Protein AF-A0A4Q2YK86-F1 (afdb_monomer)

Mean predicted aligned error: 6.54 Å

Secondary structure (DSSP, 8-state):
-HHHHHHHHTT----------TTSTTSHHHHHHHHHHHHTPPP--TTT-HHHHHHHHHTHHHHHHHHHGGGEEEE---SSSHHHHHHHHHHHHH-TT----SSSTT--TT-EEEE---S-SGGGTTTTT-HHHHHHTT--TT--THHHH-

Nearest PDB structures (foldseek):
  5i7a-assembly1_B  TM=8.086E-01  e=1.042E-03  Mycobacterium tuberculosis
  5i6d-assembly1_B  TM=7.356E-01  e=1.174E-03  Mycobacterium tuberculosis
  5iwc-assembly1_A  TM=8.648E-01  e=4.104E-03  Mycobacterium tuberculosis H37Rv
  5i7o-assembly2_C  TM=7.310E-01  e=1.174E-03  Mycobacterium tuberculosis
  5i7h-assembly1_B  TM=7.298E-01  e=2.007E-03  Mycobacterium tuberculosis H37Rv

Foldseek 3Di:
DVVQVVCVVVVDDDDDFDDDPPPDCSHPVNVLVVVCVVVVHDDPSLLPPCVLLQVLLVPVQVVVCVPPNLQADEDEDDDSCSNVNNNVVNNCVRPVVDDDDPPCPPDDPRGHYDYDPPDDCPVQCVAPVDCVNCVVVVHDPPDDPVVVPD

Radius of gyration: 19.89 Å; Cα contacts (8 Å, |Δi|>4): 120; chains: 1; bounding box: 45×40×44 Å

Structure (mmCIF, N/CA/C/O backbone):
data_AF-A0A4Q2YK86-F1
#
_entry.id   AF-A0A4Q2YK86-F1
#
loop_
_atom_site.group_PDB
_atom_site.id
_atom_site.type_symbol
_atom_site.label_atom_id
_atom_site.label_alt_id
_atom_site.label_comp_id
_atom_site.label_asym_id
_atom_site.label_entity_id
_atom_site.label_seq_id
_atom_site.pdbx_PDB_ins_code
_atom_site.Cartn_x
_atom_site.Cartn_y
_atom_site.Cartn_z
_atom_site.occupancy
_atom_site.B_iso_or_equiv
_atom_site.auth_seq_id
_atom_site.auth_comp_id
_atom_site.auth_asym_id
_atom_site.auth_atom_id
_atom_site.pdbx_PDB_model_num
ATOM 1 N N . MET A 1 1 ? -11.547 14.975 11.088 1.00 60.16 1 MET A N 1
ATOM 2 C CA . MET A 1 1 ? -10.611 14.250 10.202 1.00 60.16 1 MET A CA 1
ATOM 3 C C . MET A 1 1 ? -11.232 14.186 8.812 1.00 60.16 1 MET A C 1
ATOM 5 O O . MET A 1 1 ? -12.258 13.519 8.678 1.00 60.16 1 MET A O 1
ATOM 9 N N . PRO A 1 2 ? -10.706 14.931 7.824 1.00 72.25 2 PRO A N 1
ATOM 10 C CA . PRO A 1 2 ? -11.232 14.965 6.451 1.00 72.25 2 PRO A CA 1
ATOM 11 C C . PRO A 1 2 ? -11.421 13.572 5.824 1.00 72.25 2 PRO A C 1
ATOM 13 O O . PRO A 1 2 ? -12.343 13.342 5.041 1.00 72.25 2 PRO A O 1
ATOM 16 N N . GLU A 1 3 ? -10.587 12.616 6.225 1.00 83.00 3 GLU A N 1
ATOM 17 C CA . GLU A 1 3 ? -10.582 11.233 5.756 1.00 83.00 3 GLU A CA 1
ATOM 18 C C . GLU A 1 3 ? -11.821 10.467 6.234 1.00 83.00 3 GLU A C 1
ATOM 20 O O . GLU A 1 3 ? -12.494 9.820 5.436 1.00 83.00 3 GLU A O 1
ATOM 25 N N . VAL A 1 4 ? -12.180 10.604 7.516 1.00 87.12 4 VAL A N 1
ATOM 26 C CA . VAL A 1 4 ? -13.391 9.991 8.092 1.00 87.12 4 VAL A CA 1
ATOM 27 C C . VAL A 1 4 ? -14.646 10.542 7.418 1.00 87.12 4 VAL A C 1
ATOM 29 O O . VAL A 1 4 ? -15.556 9.782 7.099 1.00 87.12 4 VAL A O 1
ATOM 32 N N . GLY A 1 5 ? -14.684 11.855 7.165 1.00 89.00 5 GLY A N 1
ATOM 33 C CA . GLY A 1 5 ? -15.794 12.489 6.451 1.00 89.00 5 GLY A CA 1
ATOM 34 C C . GLY A 1 5 ? -15.943 11.957 5.025 1.00 89.00 5 GLY A C 1
ATOM 35 O O . GLY A 1 5 ? -17.048 11.619 4.616 1.00 89.00 5 GLY A O 1
ATOM 36 N N . SER A 1 6 ? -14.828 11.801 4.305 1.00 89.69 6 SER A N 1
ATOM 37 C CA . SER A 1 6 ? -14.825 11.274 2.933 1.00 89.69 6 SER A CA 1
ATOM 38 C C . SER A 1 6 ? -15.347 9.837 2.863 1.00 89.69 6 SER A C 1
ATOM 40 O O . SER A 1 6 ? -16.135 9.509 1.986 1.00 89.69 6 SER A O 1
ATOM 42 N N . VAL A 1 7 ? -14.933 8.979 3.801 1.00 92.62 7 VAL A N 1
ATOM 43 C CA . VAL A 1 7 ? -15.368 7.573 3.843 1.00 92.62 7 VAL A CA 1
ATOM 44 C C . VAL A 1 7 ? -16.853 7.467 4.211 1.00 92.62 7 VAL A C 1
ATOM 46 O O . VAL A 1 7 ? -17.588 6.726 3.564 1.00 92.62 7 VAL A O 1
ATOM 49 N N . ARG A 1 8 ? -17.330 8.276 5.167 1.00 95.25 8 ARG A N 1
ATOM 50 C CA . ARG A 1 8 ? -18.760 8.351 5.517 1.00 95.25 8 ARG A CA 1
ATOM 51 C C . ARG A 1 8 ? -19.629 8.873 4.375 1.00 95.25 8 ARG A C 1
ATOM 53 O O . ARG A 1 8 ? -20.722 8.363 4.170 1.00 95.25 8 ARG A O 1
ATOM 60 N N . ALA A 1 9 ? -19.145 9.853 3.610 1.00 95.44 9 ALA A N 1
ATOM 61 C CA . ALA A 1 9 ? -19.865 10.387 2.451 1.00 95.44 9 ALA A CA 1
ATOM 62 C C . ALA A 1 9 ? -20.089 9.334 1.349 1.00 95.44 9 ALA A C 1
ATOM 64 O O . ALA A 1 9 ? -21.055 9.430 0.601 1.00 95.44 9 ALA A O 1
ATOM 65 N N . LEU A 1 10 ? -19.229 8.312 1.279 1.00 96.31 10 LEU A N 1
ATOM 66 C CA . LEU A 1 10 ? -19.387 7.158 0.389 1.00 96.31 10 LEU A CA 1
ATOM 67 C C . LEU A 1 10 ? -20.320 6.071 0.964 1.00 96.31 10 LEU A C 1
ATOM 69 O O . LEU A 1 10 ? -20.448 5.007 0.366 1.00 96.31 10 LEU A O 1
ATOM 73 N N . GLY A 1 11 ? -20.964 6.320 2.110 1.00 97.19 11 GLY A N 1
ATOM 74 C CA . GLY A 1 11 ? -21.942 5.422 2.730 1.00 97.19 11 GLY A CA 1
ATOM 75 C C . GLY A 1 11 ? -21.361 4.418 3.726 1.00 97.19 11 GLY A C 1
ATOM 76 O O . GLY A 1 11 ? -22.096 3.573 4.228 1.00 97.19 11 GLY A O 1
ATOM 77 N N . ALA A 1 12 ? -20.065 4.491 4.035 1.00 96.38 12 ALA A N 1
ATOM 78 C CA . ALA A 1 12 ? -19.465 3.587 5.007 1.00 96.38 12 ALA A CA 1
ATOM 79 C C . ALA A 1 12 ? -19.773 4.015 6.448 1.00 96.38 12 ALA A C 1
ATOM 81 O O . ALA A 1 12 ? -19.610 5.178 6.834 1.00 96.38 12 ALA A O 1
ATOM 82 N N . GLU A 1 13 ? -20.134 3.038 7.273 1.00 95.00 13 GLU A N 1
ATOM 83 C CA . GLU A 1 13 ? -20.132 3.196 8.719 1.00 95.00 13 GLU A CA 1
ATOM 84 C C . GLU A 1 13 ? -18.681 3.206 9.224 1.00 95.00 13 GLU A C 1
ATOM 86 O O . GLU A 1 13 ? -17.890 2.319 8.907 1.00 95.00 13 GLU A O 1
ATOM 91 N N . VAL A 1 14 ? -18.299 4.245 9.976 1.00 94.69 14 VAL A N 1
ATOM 92 C CA . VAL A 1 14 ? -16.913 4.423 10.440 1.00 94.69 14 VAL A CA 1
ATOM 93 C C . VAL A 1 14 ? -16.865 4.498 11.952 1.00 94.69 14 VAL A C 1
ATOM 95 O O . VAL A 1 14 ? -17.277 5.507 12.541 1.00 94.69 14 VAL A O 1
ATOM 98 N N . TRP A 1 15 ? -16.285 3.461 12.549 1.00 93.19 15 TRP A N 1
ATOM 99 C CA . TRP A 1 15 ? -15.982 3.381 13.972 1.00 93.19 15 TRP A CA 1
ATOM 100 C C . TRP A 1 15 ? -14.553 3.854 14.220 1.00 93.19 15 TRP A C 1
ATOM 102 O O . TRP A 1 15 ? -13.594 3.339 13.647 1.00 93.19 15 TRP A O 1
ATOM 112 N N . THR A 1 16 ? -14.402 4.873 15.059 1.00 93.06 16 THR A N 1
ATOM 113 C CA . THR A 1 16 ? -13.091 5.427 15.405 1.00 93.06 16 THR A CA 1
ATOM 114 C C . THR A 1 16 ? -12.594 4.822 16.705 1.00 93.06 16 THR A C 1
ATOM 116 O O . THR A 1 16 ? -13.321 4.815 17.694 1.00 93.06 16 THR A O 1
ATOM 119 N N . VAL A 1 17 ? -11.334 4.395 16.722 1.00 93.69 17 VAL A N 1
ATOM 120 C CA . VAL A 1 17 ? -10.649 3.890 17.917 1.00 93.69 17 VAL A CA 1
ATOM 121 C C . VAL A 1 17 ? -9.387 4.716 18.183 1.00 93.69 17 VAL A C 1
ATOM 123 O O . VAL A 1 17 ? -8.825 5.282 17.239 1.00 93.69 17 VAL A O 1
ATOM 126 N N . PRO A 1 18 ? -8.916 4.818 19.438 1.00 94.50 18 PRO A N 1
ATOM 127 C CA . PRO A 1 18 ? -7.641 5.460 19.736 1.00 94.50 18 PRO A CA 1
ATOM 128 C C . PRO A 1 18 ? -6.482 4.811 18.968 1.00 94.50 18 PRO A C 1
ATOM 130 O O . PRO A 1 18 ? -6.426 3.592 18.815 1.00 94.50 18 PRO A O 1
ATOM 133 N N . ALA A 1 19 ? -5.521 5.617 18.515 1.00 94.31 19 ALA A N 1
ATOM 134 C CA . ALA A 1 19 ? -4.325 5.092 17.866 1.00 94.31 19 ALA A CA 1
ATOM 135 C C . ALA A 1 19 ? -3.468 4.309 18.877 1.00 94.31 19 ALA A C 1
ATOM 137 O O . ALA A 1 19 ? -3.116 4.817 19.944 1.00 94.31 19 ALA A O 1
ATOM 138 N N . LYS A 1 20 ? -3.122 3.068 18.529 1.00 96.88 20 LYS A N 1
ATOM 139 C CA . LYS A 1 20 ? -2.286 2.166 19.331 1.00 96.88 20 LYS A CA 1
ATOM 140 C C . LYS A 1 20 ? -1.282 1.447 18.422 1.00 96.88 20 LYS A C 1
ATOM 142 O O . LYS A 1 20 ? -1.617 1.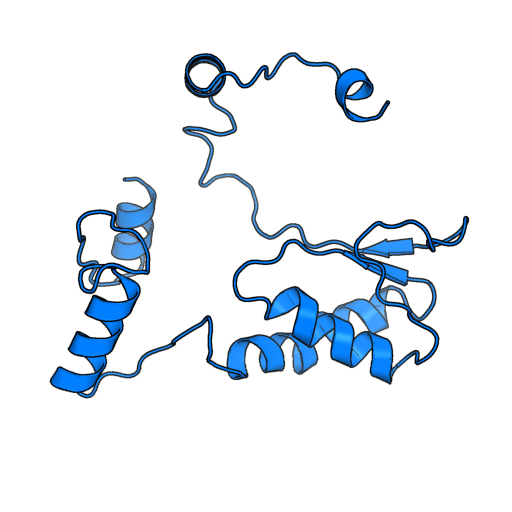197 17.261 1.00 96.88 20 LYS A O 1
ATOM 147 N N . PRO A 1 21 ? -0.074 1.102 18.903 1.00 96.31 21 PRO A N 1
ATOM 148 C CA . PRO A 1 21 ? 0.872 0.295 18.130 1.00 96.31 21 PRO A CA 1
ATOM 149 C C . PRO A 1 21 ? 0.289 -1.091 17.831 1.00 96.31 21 PRO A C 1
ATOM 151 O O . PRO A 1 21 ? -0.558 -1.571 18.578 1.00 96.31 21 PRO A O 1
ATOM 154 N N . TYR A 1 22 ? 0.758 -1.752 16.769 1.00 93.81 22 TYR A N 1
ATOM 155 C CA . TYR A 1 22 ? 0.237 -3.065 16.356 1.00 93.81 22 TYR A CA 1
ATOM 156 C C . TYR A 1 22 ? 0.370 -4.151 17.435 1.00 93.81 22 TYR A C 1
ATOM 158 O O . TYR A 1 22 ? -0.460 -5.046 17.508 1.00 93.81 22 TYR A O 1
ATOM 166 N N . SER A 1 23 ? 1.378 -4.068 18.305 1.00 96.19 23 SER A N 1
ATOM 167 C CA . SER A 1 23 ? 1.556 -4.999 19.428 1.00 96.19 23 SER A CA 1
ATOM 168 C C . SER A 1 23 ? 0.456 -4.913 20.490 1.00 96.19 23 SER A C 1
ATOM 170 O O . SER A 1 23 ? 0.319 -5.822 21.302 1.00 96.19 23 SER A O 1
ATOM 172 N N . ASN A 1 24 ? -0.315 -3.825 20.516 1.00 97.50 24 ASN A N 1
ATOM 173 C CA . ASN A 1 24 ? -1.398 -3.640 21.466 1.00 97.50 24 ASN A CA 1
ATOM 174 C C . ASN A 1 24 ? -2.695 -4.261 20.908 1.00 97.50 24 ASN A C 1
ATOM 176 O O . ASN A 1 24 ? -3.055 -3.931 19.779 1.00 97.50 24 ASN A O 1
ATOM 180 N N . PRO A 1 25 ? -3.429 -5.089 21.676 1.00 96.31 25 PRO A N 1
ATOM 181 C CA . PRO A 1 25 ? -4.656 -5.753 21.218 1.00 96.31 25 PRO A CA 1
ATOM 182 C C . PRO A 1 25 ? -5.801 -4.789 20.861 1.00 96.31 25 PRO A C 1
ATOM 184 O O . PRO A 1 25 ? -6.697 -5.161 20.108 1.00 96.31 25 PRO A O 1
ATOM 187 N N . ASP A 1 26 ? -5.752 -3.543 21.335 1.00 96.75 26 ASP A N 1
ATOM 188 C CA . ASP A 1 26 ? -6.696 -2.480 20.981 1.00 96.75 26 ASP A CA 1
ATOM 189 C C . ASP A 1 26 ? -6.260 -1.693 19.730 1.00 96.75 26 ASP A C 1
ATOM 191 O O . ASP A 1 26 ? -6.820 -0.644 19.407 1.00 96.75 26 ASP A O 1
ATOM 195 N N . ASN A 1 27 ? -5.247 -2.167 18.997 1.00 97.19 27 ASN A N 1
ATOM 196 C CA . ASN A 1 27 ? -4.973 -1.667 17.655 1.00 97.19 27 ASN A CA 1
ATOM 197 C C . ASN A 1 27 ? -6.174 -1.932 16.735 1.00 97.19 27 ASN A C 1
ATOM 199 O O . ASN A 1 27 ? -6.797 -2.993 16.774 1.00 97.19 27 ASN A O 1
ATOM 203 N N . TYR A 1 28 ? -6.454 -0.978 15.847 1.00 95.19 28 TYR A N 1
ATOM 204 C CA . TYR A 1 28 ? -7.600 -1.031 14.941 1.00 95.19 28 TYR A CA 1
ATOM 205 C C . TYR A 1 28 ? -7.658 -2.303 14.075 1.00 95.19 28 TYR A C 1
ATOM 207 O O . TYR A 1 28 ? -8.757 -2.757 13.775 1.00 95.19 28 TYR A O 1
ATOM 215 N N . ASN A 1 29 ? -6.520 -2.915 13.710 1.00 94.75 29 ASN A N 1
ATOM 216 C CA . ASN A 1 29 ? -6.513 -4.168 12.944 1.00 94.75 29 ASN A CA 1
ATOM 217 C C . ASN A 1 29 ? -7.068 -5.343 13.766 1.00 94.75 29 ASN A C 1
ATOM 219 O O . ASN A 1 29 ? -7.865 -6.128 13.256 1.00 94.75 29 ASN A O 1
ATOM 223 N N . HIS A 1 30 ? -6.692 -5.444 15.044 1.00 95.69 30 HIS A N 1
ATOM 224 C CA . HIS A 1 30 ? -7.158 -6.512 15.938 1.00 95.69 30 HIS A CA 1
ATOM 225 C C . HIS A 1 30 ? -8.621 -6.333 16.318 1.00 95.69 30 HIS A C 1
ATOM 227 O O . HIS A 1 30 ? -9.376 -7.301 16.343 1.00 95.69 30 HIS A O 1
ATOM 233 N N . ILE A 1 31 ? -9.043 -5.087 16.557 1.00 96.62 31 ILE A N 1
ATOM 234 C CA . ILE A 1 31 ? -10.452 -4.762 16.796 1.00 96.62 31 ILE A CA 1
ATOM 235 C C . ILE A 1 31 ? -11.291 -5.137 15.569 1.00 96.62 31 ILE A C 1
ATOM 237 O O . ILE A 1 31 ? -12.282 -5.847 15.716 1.00 96.62 31 ILE A O 1
ATOM 241 N N . ALA A 1 32 ? -10.874 -4.731 14.364 1.00 95.88 32 ALA A N 1
ATOM 242 C CA . ALA A 1 32 ? -11.580 -5.073 13.130 1.00 95.88 32 ALA A CA 1
ATOM 243 C C . ALA A 1 32 ? -11.669 -6.592 12.914 1.00 95.88 32 ALA A C 1
ATOM 245 O O . ALA A 1 32 ? -12.725 -7.097 12.539 1.00 95.88 32 ALA A O 1
ATOM 246 N N . ARG A 1 33 ? -10.587 -7.330 13.200 1.00 95.69 33 ARG A N 1
ATOM 247 C CA . ARG A 1 33 ? -10.572 -8.795 13.131 1.00 95.69 33 ARG A CA 1
ATOM 248 C C . ARG A 1 33 ? -11.574 -9.426 14.098 1.00 95.69 33 ARG A C 1
ATOM 250 O O . ARG A 1 33 ? -12.379 -10.243 13.671 1.00 95.69 33 ARG A O 1
ATOM 257 N N . ARG A 1 34 ? -11.550 -9.022 15.370 1.00 96.31 34 ARG A N 1
ATOM 258 C CA . ARG A 1 34 ? -12.455 -9.548 16.401 1.00 96.31 34 ARG A CA 1
ATOM 259 C C . ARG A 1 34 ? -13.922 -9.291 16.061 1.00 96.31 34 ARG A C 1
ATOM 261 O O . ARG A 1 34 ? -14.729 -10.200 16.182 1.00 96.31 34 ARG A O 1
ATOM 268 N N . LEU A 1 35 ? -14.254 -8.089 15.591 1.00 96.31 35 LEU A N 1
ATOM 269 C CA . LEU A 1 35 ? -15.619 -7.755 15.174 1.00 96.31 35 LEU A CA 1
ATOM 270 C C . LEU A 1 35 ? -16.073 -8.588 13.974 1.00 96.31 35 LEU A C 1
ATOM 272 O O . LEU A 1 35 ? -17.208 -9.052 13.937 1.00 96.31 35 LEU A O 1
ATOM 276 N N . ALA A 1 36 ? -15.185 -8.805 13.000 1.00 97.00 36 ALA A N 1
ATOM 277 C CA . ALA A 1 36 ? -15.498 -9.660 11.865 1.00 97.00 36 ALA A CA 1
ATOM 278 C C . ALA A 1 36 ? -15.782 -11.107 12.300 1.00 97.00 36 ALA A C 1
ATOM 280 O O . ALA A 1 36 ? -16.738 -11.706 11.817 1.00 97.00 36 ALA A O 1
ATOM 281 N N . GLU A 1 37 ? -14.999 -11.642 13.241 1.00 96.81 37 GLU A N 1
ATOM 282 C CA . GLU A 1 37 ? -15.206 -12.977 13.816 1.00 96.81 37 GLU A CA 1
ATOM 283 C C . GLU A 1 37 ? -16.513 -13.057 14.634 1.00 96.81 37 GLU A C 1
ATOM 285 O O . GLU A 1 37 ? -17.284 -13.995 14.452 1.00 96.81 37 GLU A O 1
ATOM 290 N N . GLU A 1 38 ? -16.800 -12.061 15.478 1.00 97.69 38 GLU A N 1
ATOM 291 C CA . GLU A 1 38 ? -17.998 -12.003 16.333 1.00 97.69 38 GLU A CA 1
ATOM 292 C C . GLU A 1 38 ? -19.300 -11.905 15.528 1.00 97.69 38 GLU A C 1
ATOM 294 O O . GLU A 1 38 ? -20.289 -12.567 15.845 1.00 97.69 38 GLU A O 1
ATOM 299 N N . HIS A 1 39 ? -19.304 -11.095 14.469 1.00 97.06 39 HIS A N 1
ATOM 300 C CA . HIS A 1 39 ? -20.498 -10.841 13.666 1.00 97.06 39 HIS A CA 1
ATOM 301 C C . HIS A 1 39 ? -20.591 -11.700 12.397 1.00 97.06 39 HIS A C 1
ATOM 303 O O . HIS A 1 39 ? -21.572 -11.597 11.659 1.00 97.06 39 HIS A O 1
ATOM 309 N N . GLY A 1 40 ? -19.578 -12.522 12.107 1.00 97.06 40 GLY A N 1
ATOM 310 C CA . GLY A 1 40 ? -19.494 -13.288 10.861 1.00 97.06 40 GLY A CA 1
ATOM 311 C C . GLY A 1 40 ? -19.339 -12.408 9.613 1.00 97.06 40 GLY A C 1
ATOM 312 O O . GLY A 1 40 ? -19.784 -12.786 8.529 1.00 97.06 40 GLY A O 1
ATOM 313 N N . TRP A 1 41 ? -18.747 -11.219 9.747 1.00 97.38 41 TRP A N 1
ATOM 314 C CA . TRP A 1 41 ? -18.509 -10.318 8.618 1.00 97.38 41 TRP A CA 1
ATOM 315 C C . TRP A 1 41 ? -17.287 -10.736 7.803 1.00 97.38 41 TRP A C 1
ATOM 317 O O . TRP A 1 41 ? -16.326 -11.318 8.306 1.00 97.38 41 TRP A O 1
ATOM 327 N N . PHE A 1 42 ? -17.282 -10.367 6.524 1.00 95.69 42 PHE A N 1
ATOM 328 C CA . PHE A 1 42 ? -16.107 -10.544 5.682 1.00 95.69 42 PHE A CA 1
ATOM 329 C C . PHE A 1 42 ? -15.006 -9.541 6.060 1.00 95.69 42 PHE A C 1
ATOM 331 O O . PHE A 1 42 ? -15.192 -8.328 5.955 1.00 95.69 42 PHE A O 1
ATOM 338 N N . SER A 1 43 ? -13.834 -10.050 6.447 1.00 95.19 43 SER A N 1
ATOM 339 C CA . SER A 1 43 ? -12.639 -9.236 6.676 1.00 95.19 43 SER A CA 1
ATOM 340 C C . SER A 1 43 ? -11.780 -9.168 5.417 1.00 95.19 43 SER A C 1
ATOM 342 O O . SER A 1 43 ? -11.365 -10.190 4.872 1.00 95.19 43 SER A O 1
ATOM 344 N N . THR A 1 44 ? -11.459 -7.954 4.967 1.00 94.38 44 THR A N 1
ATOM 345 C CA . THR A 1 44 ? -10.608 -7.751 3.784 1.00 94.38 44 THR A CA 1
ATOM 346 C C . THR A 1 44 ? -9.147 -8.128 4.032 1.00 94.38 44 THR A C 1
ATOM 348 O O . THR A 1 44 ? -8.463 -8.519 3.085 1.00 94.38 44 THR A O 1
ATOM 351 N N . ASN A 1 45 ? -8.681 -8.004 5.282 1.00 93.50 45 ASN A N 1
ATOM 352 C CA . ASN A 1 45 ? -7.330 -8.302 5.770 1.00 93.50 45 ASN A CA 1
ATOM 353 C C . ASN A 1 45 ? -6.201 -8.008 4.757 1.00 93.50 45 ASN A C 1
ATOM 355 O O . ASN A 1 45 ? -5.453 -8.897 4.358 1.00 93.50 45 ASN A O 1
ATOM 359 N N . GLN A 1 46 ? -6.084 -6.755 4.309 1.00 92.31 46 GLN A N 1
ATOM 360 C CA . GLN A 1 46 ? -5.230 -6.375 3.170 1.00 92.31 46 GLN A CA 1
ATOM 361 C C . GLN A 1 46 ? -3.733 -6.726 3.292 1.00 92.31 46 GLN A C 1
ATOM 363 O O . GLN A 1 46 ? -3.034 -6.712 2.276 1.00 92.31 46 GLN A O 1
ATOM 368 N N . PHE A 1 47 ? -3.240 -6.978 4.508 1.00 91.88 47 PHE A N 1
ATOM 369 C CA . PHE A 1 47 ? -1.843 -7.330 4.760 1.00 91.88 47 PHE A CA 1
ATOM 370 C C . PHE A 1 47 ? -1.567 -8.801 4.438 1.00 91.88 47 PHE A C 1
ATOM 372 O O . PHE A 1 47 ? -0.609 -9.081 3.723 1.00 91.88 47 PHE A O 1
ATOM 379 N N . ASP A 1 48 ? -2.433 -9.719 4.877 1.00 92.38 48 ASP A N 1
ATOM 380 C CA . ASP A 1 48 ? -2.217 -11.160 4.670 1.00 92.38 48 ASP A CA 1
ATOM 381 C C . ASP A 1 48 ? -3.042 -11.734 3.509 1.00 92.38 48 ASP A C 1
ATOM 383 O O . ASP A 1 48 ? -2.782 -12.840 3.031 1.00 92.38 48 ASP A O 1
ATOM 387 N N . ASN A 1 49 ? -4.056 -11.005 3.034 1.00 94.62 49 ASN A N 1
ATOM 388 C CA . ASN A 1 49 ? -4.918 -11.475 1.961 1.00 94.62 49 ASN A CA 1
ATOM 389 C C . ASN A 1 49 ? -4.175 -11.467 0.618 1.00 94.62 49 ASN A C 1
ATOM 391 O O . ASN A 1 49 ? -3.957 -10.425 -0.008 1.00 94.62 49 ASN A O 1
ATOM 395 N N . THR A 1 50 ? -3.841 -12.664 0.135 1.00 94.88 50 THR A N 1
ATOM 396 C CA . THR A 1 50 ? -3.113 -12.865 -1.125 1.00 94.88 50 THR A CA 1
ATOM 397 C C . THR A 1 50 ? -3.855 -12.338 -2.353 1.00 94.88 50 THR A C 1
ATOM 399 O O . THR A 1 50 ? -3.197 -12.052 -3.355 1.00 94.88 50 THR A O 1
ATOM 402 N N . ALA A 1 51 ? -5.172 -12.104 -2.275 1.00 95.88 51 ALA A N 1
ATOM 403 C CA . ALA A 1 51 ? -5.936 -11.444 -3.333 1.00 95.88 51 ALA A CA 1
ATOM 404 C C . ALA A 1 51 ? -5.377 -10.051 -3.677 1.00 95.88 51 ALA A C 1
ATOM 406 O O . ALA A 1 51 ? -5.388 -9.660 -4.841 1.00 95.88 51 ALA A O 1
ATOM 407 N N . ASN A 1 52 ? -4.811 -9.331 -2.699 1.00 95.38 52 ASN A N 1
ATOM 408 C CA . ASN A 1 52 ? -4.151 -8.042 -2.925 1.00 95.38 52 ASN A CA 1
ATOM 409 C C . ASN A 1 52 ? -2.952 -8.185 -3.882 1.00 95.38 52 ASN A C 1
ATOM 411 O O . ASN A 1 52 ? -2.872 -7.502 -4.901 1.00 95.38 52 ASN A O 1
ATOM 415 N N . ARG A 1 53 ? -2.045 -9.131 -3.601 1.00 96.31 53 ARG A N 1
ATOM 416 C CA . ARG A 1 53 ? -0.914 -9.449 -4.489 1.00 96.31 53 ARG A CA 1
ATOM 417 C C . ARG A 1 53 ? -1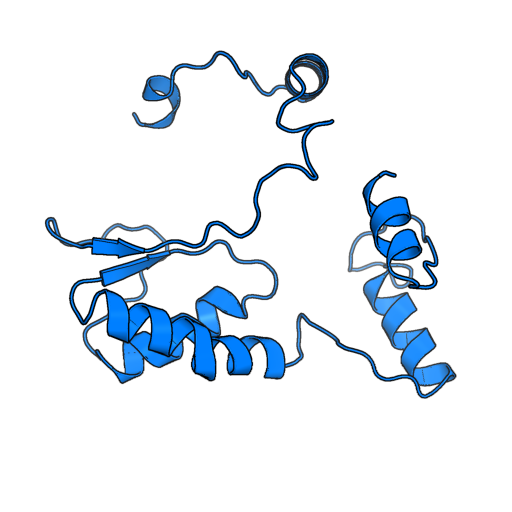.402 -9.966 -5.843 1.00 96.31 53 ARG A C 1
ATOM 419 O O . ARG A 1 53 ? -0.871 -9.569 -6.877 1.00 96.31 53 ARG A O 1
ATOM 426 N N . GLN A 1 54 ? -2.398 -10.849 -5.832 1.00 97.19 54 GLN A N 1
ATOM 427 C CA . GLN A 1 54 ? -2.903 -11.501 -7.036 1.00 97.19 54 GLN A CA 1
ATOM 428 C C . GLN A 1 54 ? -3.512 -10.500 -8.018 1.00 97.19 54 GLN A C 1
ATOM 430 O O . GLN A 1 54 ? -3.211 -10.573 -9.205 1.00 97.19 54 GLN A O 1
ATOM 435 N N . ALA A 1 55 ? -4.281 -9.524 -7.528 1.00 97.19 55 ALA A N 1
ATOM 436 C CA . ALA A 1 55 ? -4.832 -8.464 -8.364 1.00 97.19 55 ALA A CA 1
ATOM 437 C C . ALA A 1 55 ? -3.723 -7.743 -9.145 1.00 97.19 55 ALA A C 1
ATOM 439 O O . ALA A 1 55 ? -3.828 -7.558 -10.350 1.00 97.19 55 ALA A O 1
ATOM 440 N N . ARG A 1 56 ? -2.607 -7.417 -8.484 1.00 97.00 56 ARG A N 1
ATOM 441 C CA . ARG A 1 56 ? -1.469 -6.714 -9.101 1.00 97.00 56 ARG A CA 1
ATOM 442 C C . ARG A 1 56 ? -0.718 -7.574 -10.109 1.00 97.00 56 ARG A C 1
ATOM 444 O O . ARG A 1 56 ? -0.297 -7.056 -11.136 1.00 97.00 56 ARG A O 1
ATOM 451 N N . TYR A 1 57 ? -0.592 -8.872 -9.845 1.00 96.81 57 TYR A N 1
ATOM 452 C CA . TYR A 1 57 ? -0.040 -9.830 -10.804 1.00 96.81 57 TYR A CA 1
ATOM 453 C C . TYR A 1 57 ? -0.925 -9.973 -12.053 1.00 96.81 57 TYR A C 1
ATOM 455 O O . TYR A 1 57 ? -0.404 -10.108 -13.152 1.00 96.81 57 TYR A O 1
ATOM 463 N N . GLN A 1 58 ? -2.251 -9.926 -11.897 1.00 97.94 58 GLN A N 1
ATOM 464 C CA . GLN A 1 58 ? -3.203 -10.128 -12.995 1.00 97.94 58 GLN A CA 1
ATOM 465 C C . GLN A 1 58 ? -3.499 -8.867 -13.812 1.00 97.94 58 GLN A C 1
ATOM 467 O O . GLN A 1 58 ? -3.913 -9.001 -14.958 1.00 97.94 58 GLN A O 1
ATOM 472 N N . THR A 1 59 ? -3.315 -7.668 -13.248 1.00 96.75 59 THR A N 1
ATOM 473 C CA . THR A 1 59 ? -3.650 -6.402 -13.929 1.00 96.75 59 THR A CA 1
ATOM 474 C C . THR A 1 59 ? -2.451 -5.471 -14.065 1.00 96.75 59 THR A C 1
ATOM 476 O O . THR A 1 59 ? -1.919 -5.294 -15.155 1.00 96.75 59 THR A O 1
ATOM 479 N N . THR A 1 60 ? -1.950 -4.934 -12.950 1.00 94.94 60 THR A N 1
ATOM 480 C CA . THR A 1 60 ? -0.882 -3.921 -12.957 1.00 94.94 60 THR A CA 1
ATOM 481 C C . THR A 1 60 ? 0.410 -4.434 -13.605 1.00 94.94 60 THR A C 1
ATOM 483 O O . THR A 1 60 ? 1.074 -3.692 -14.318 1.00 94.94 60 THR A O 1
ATOM 486 N N . GLY A 1 61 ? 0.780 -5.697 -13.377 1.00 93.75 61 GLY A N 1
ATOM 487 C CA . GLY A 1 61 ? 1.926 -6.334 -14.026 1.00 93.75 61 GLY A CA 1
ATOM 488 C C . GLY A 1 61 ? 1.801 -6.369 -15.553 1.00 93.75 61 GLY A C 1
ATOM 489 O O . GLY A 1 61 ? 2.680 -5.823 -16.223 1.00 93.75 61 GLY A O 1
ATOM 490 N N . PRO A 1 62 ? 0.749 -7.001 -16.108 1.00 94.50 62 PRO A N 1
ATOM 491 C CA . PRO A 1 62 ? 0.532 -7.068 -17.550 1.00 94.50 62 PRO A CA 1
ATOM 492 C C . PRO A 1 62 ? 0.433 -5.695 -18.215 1.00 94.50 62 PRO A C 1
ATOM 494 O O . PRO A 1 62 ? 1.108 -5.481 -19.215 1.00 94.50 62 PRO A O 1
ATOM 497 N N . GLU A 1 63 ? -0.301 -4.750 -17.619 1.00 94.00 63 GLU A N 1
ATOM 498 C CA . GLU A 1 63 ? -0.423 -3.376 -18.133 1.00 94.00 63 GLU A CA 1
ATOM 499 C C . GLU A 1 63 ? 0.949 -2.704 -18.284 1.00 94.00 63 GLU A C 1
ATOM 501 O O . GLU A 1 63 ? 1.267 -2.153 -19.337 1.00 94.00 63 GLU A O 1
ATOM 506 N N . ILE A 1 64 ? 1.795 -2.802 -17.251 1.00 91.31 64 ILE A N 1
ATOM 507 C CA . ILE A 1 64 ? 3.161 -2.270 -17.294 1.00 91.31 64 ILE A CA 1
ATOM 508 C C . ILE A 1 64 ? 3.959 -2.978 -18.390 1.00 91.31 64 ILE A C 1
ATOM 510 O O . ILE A 1 64 ? 4.559 -2.309 -19.224 1.00 91.31 64 ILE A O 1
ATOM 514 N N . TRP A 1 65 ? 3.950 -4.313 -18.424 1.00 90.88 65 TRP A N 1
ATOM 515 C CA . TRP A 1 65 ? 4.710 -5.086 -19.410 1.00 90.88 65 TRP A CA 1
ATOM 516 C C . TRP A 1 65 ? 4.339 -4.733 -20.856 1.00 90.88 65 TRP A C 1
ATOM 518 O O . TRP A 1 65 ? 5.227 -4.550 -21.687 1.00 90.88 65 TRP A O 1
ATOM 528 N N . GLU A 1 66 ? 3.046 -4.604 -21.150 1.00 91.69 66 GLU A N 1
ATOM 529 C CA . GLU A 1 66 ? 2.539 -4.249 -22.478 1.00 91.69 66 GLU A CA 1
ATOM 530 C C . GLU A 1 66 ? 2.963 -2.841 -22.909 1.00 91.69 66 GLU A C 1
ATOM 532 O O . GLU A 1 66 ? 3.244 -2.618 -24.086 1.00 91.69 66 GLU A O 1
ATOM 537 N N . GLN A 1 67 ? 3.045 -1.895 -21.970 1.00 88.62 67 GLN A N 1
ATOM 538 C CA . GLN A 1 67 ? 3.355 -0.498 -22.273 1.00 88.62 67 GLN A CA 1
ATOM 539 C C . GLN A 1 67 ? 4.847 -0.220 -22.496 1.00 88.62 67 GLN A C 1
ATOM 541 O O . GLN A 1 67 ? 5.178 0.687 -23.258 1.00 88.62 67 GLN A O 1
ATOM 546 N N . ILE A 1 68 ? 5.750 -0.949 -21.830 1.00 79.69 68 ILE A N 1
ATOM 547 C CA . ILE A 1 68 ? 7.186 -0.593 -21.804 1.00 79.69 68 ILE A CA 1
ATOM 548 C C . ILE A 1 68 ? 8.143 -1.754 -22.123 1.00 79.69 68 ILE A C 1
ATOM 550 O O . ILE A 1 68 ? 9.319 -1.521 -22.401 1.00 79.69 68 ILE A O 1
ATOM 554 N N . GLY A 1 69 ? 7.666 -3.002 -22.103 1.00 74.12 69 GLY A N 1
ATOM 555 C CA . GLY A 1 69 ? 8.455 -4.186 -22.440 1.00 74.12 69 GLY A CA 1
ATOM 556 C C . GLY A 1 69 ? 9.617 -4.508 -21.485 1.00 74.12 69 GLY A C 1
ATOM 557 O O . GLY A 1 69 ? 9.606 -4.203 -20.294 1.00 74.12 69 GLY A O 1
ATOM 558 N N . ALA A 1 70 ? 10.637 -5.188 -22.020 1.00 67.62 70 ALA A N 1
ATOM 559 C CA . ALA A 1 70 ? 11.682 -5.870 -21.246 1.00 67.62 70 ALA A CA 1
ATOM 560 C C . ALA A 1 70 ? 12.801 -4.967 -20.683 1.00 67.62 70 ALA A C 1
ATOM 562 O O . ALA A 1 70 ? 13.657 -5.459 -19.946 1.00 67.62 70 ALA A O 1
ATOM 563 N N . GLY A 1 71 ? 12.822 -3.676 -21.035 1.00 60.06 71 GLY A N 1
ATOM 564 C CA . GLY A 1 71 ? 13.904 -2.732 -20.716 1.00 60.06 71 GLY A CA 1
ATOM 565 C C . GLY A 1 71 ? 13.764 -1.999 -19.378 1.00 60.06 71 GLY A C 1
ATOM 566 O O . GLY A 1 71 ? 14.445 -0.992 -19.166 1.00 60.06 71 GLY A O 1
ATOM 567 N N . SER A 1 72 ? 12.866 -2.453 -18.499 1.00 67.50 72 SER A N 1
ATOM 568 C CA . SER A 1 72 ? 12.387 -1.630 -17.391 1.00 67.50 72 SER A CA 1
ATOM 569 C C . SER A 1 72 ? 12.768 -2.111 -15.998 1.00 67.50 72 SER A C 1
ATOM 571 O O . SER A 1 72 ? 12.736 -3.301 -15.694 1.00 67.50 72 SER A O 1
ATOM 573 N N . ALA A 1 73 ? 13.075 -1.150 -15.128 1.00 79.50 73 ALA A N 1
ATOM 574 C CA . ALA A 1 73 ? 13.127 -1.341 -13.685 1.00 79.50 73 ALA A CA 1
ATOM 575 C C . ALA A 1 73 ? 11.798 -0.876 -13.079 1.00 79.50 73 ALA A C 1
ATOM 577 O O . ALA A 1 73 ? 11.293 0.188 -13.434 1.00 79.50 73 ALA A O 1
ATOM 578 N N . PHE A 1 74 ? 11.233 -1.658 -12.159 1.00 86.88 74 PHE A N 1
ATOM 579 C CA . PHE A 1 74 ? 10.020 -1.284 -11.438 1.00 86.88 74 PHE A CA 1
ATOM 580 C C . PHE A 1 74 ? 10.351 -0.928 -9.993 1.00 86.88 74 PHE A C 1
ATOM 582 O O . PHE A 1 74 ? 10.960 -1.721 -9.275 1.00 86.88 74 PHE A O 1
ATOM 589 N N . VAL A 1 75 ? 9.922 0.256 -9.568 1.00 87.38 75 VAL A N 1
ATOM 590 C CA . VAL A 1 75 ? 10.131 0.768 -8.214 1.00 87.38 75 VAL A CA 1
ATOM 591 C C . VAL A 1 75 ? 8.781 1.140 -7.620 1.00 87.38 75 VAL A C 1
ATOM 593 O O . VAL A 1 75 ? 7.982 1.833 -8.238 1.00 87.38 75 VAL A O 1
ATOM 596 N N . ALA A 1 76 ? 8.514 0.697 -6.396 1.00 88.50 76 ALA A N 1
ATOM 597 C CA . ALA A 1 76 ? 7.323 1.094 -5.659 1.00 88.50 76 ALA A CA 1
ATOM 598 C C . ALA A 1 76 ? 7.622 1.127 -4.161 1.00 88.50 76 ALA A C 1
ATOM 600 O O . ALA A 1 76 ? 8.406 0.324 -3.655 1.00 88.50 76 ALA A O 1
ATOM 601 N N . SER A 1 77 ? 6.960 2.032 -3.441 1.00 87.19 77 SER A N 1
ATOM 602 C CA . SER A 1 77 ? 6.958 1.996 -1.982 1.00 87.19 77 SER A CA 1
ATOM 603 C C . SER A 1 77 ? 6.210 0.760 -1.471 1.00 87.19 77 SER A C 1
ATOM 605 O O . SER A 1 77 ? 5.305 0.227 -2.123 1.00 87.19 77 SER A O 1
ATOM 607 N N . VAL A 1 78 ? 6.592 0.289 -0.284 1.00 88.19 78 VAL A N 1
ATOM 608 C CA . VAL A 1 78 ? 6.013 -0.907 0.333 1.00 88.19 78 VAL A CA 1
ATOM 609 C C . VAL A 1 78 ? 5.174 -0.507 1.539 1.00 88.19 78 VAL A C 1
ATOM 611 O O . VAL A 1 78 ? 5.649 0.149 2.459 1.00 88.19 78 VAL A O 1
ATOM 614 N N . SER A 1 79 ? 3.914 -0.932 1.524 1.00 90.38 79 SER A N 1
ATOM 615 C CA . SER A 1 79 ? 3.042 -0.954 2.699 1.00 90.38 79 SER A CA 1
ATOM 616 C C . SER A 1 79 ? 2.595 -2.397 2.937 1.00 90.38 79 SER A C 1
ATOM 618 O O . SER A 1 79 ? 3.360 -3.183 3.477 1.00 90.38 79 SER A O 1
ATOM 620 N N . THR A 1 80 ? 1.443 -2.812 2.408 1.00 93.00 80 THR A N 1
ATOM 621 C CA . THR A 1 80 ? 1.012 -4.227 2.405 1.00 93.00 80 THR A CA 1
ATOM 622 C C . THR A 1 80 ? 1.901 -5.141 1.554 1.00 93.00 80 THR A C 1
ATOM 624 O O . THR A 1 80 ? 1.801 -6.358 1.635 1.00 93.00 80 THR A O 1
ATOM 627 N N . GLY A 1 81 ? 2.732 -4.571 0.678 1.00 92.31 81 GLY A N 1
ATOM 628 C CA . GLY A 1 81 ? 3.596 -5.310 -0.245 1.00 92.31 81 GLY A CA 1
ATOM 629 C C . GLY A 1 81 ? 2.908 -5.820 -1.512 1.00 92.31 81 GLY A C 1
ATOM 630 O O . GLY A 1 81 ? 3.608 -6.178 -2.454 1.00 92.31 81 GLY A O 1
ATOM 631 N N . GLY A 1 82 ? 1.572 -5.781 -1.598 1.00 93.94 82 GLY A N 1
ATOM 632 C CA . GLY A 1 82 ? 0.811 -6.324 -2.732 1.00 93.94 82 GLY A CA 1
ATOM 633 C C . GLY A 1 82 ? 1.242 -5.779 -4.099 1.00 93.94 82 GLY A C 1
ATOM 63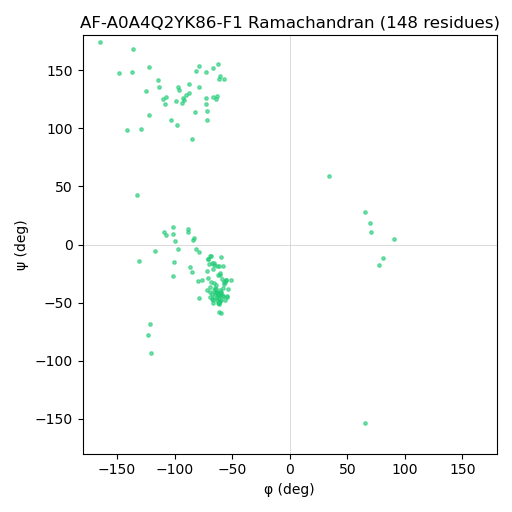4 O O . GLY A 1 82 ? 1.460 -6.564 -5.020 1.00 93.94 82 GLY A O 1
ATOM 635 N N . THR A 1 83 ? 1.435 -4.460 -4.218 1.00 94.06 83 THR A N 1
ATOM 636 C CA . THR A 1 83 ? 1.889 -3.804 -5.460 1.00 94.06 83 THR A CA 1
ATOM 637 C C . THR A 1 83 ? 3.267 -4.283 -5.886 1.00 94.06 83 THR A C 1
ATOM 639 O O . THR A 1 83 ? 3.410 -4.821 -6.980 1.00 94.06 83 THR A O 1
ATOM 642 N N . LEU A 1 84 ? 4.277 -4.129 -5.022 1.00 92.06 84 LEU A N 1
ATOM 643 C CA . LEU A 1 84 ? 5.640 -4.517 -5.371 1.00 92.06 84 LEU A CA 1
ATOM 644 C C . LEU A 1 84 ? 5.722 -6.019 -5.657 1.00 92.06 84 LEU A C 1
ATOM 646 O O . LEU A 1 84 ? 6.280 -6.409 -6.677 1.00 92.06 84 LEU A O 1
ATOM 650 N N . ALA A 1 85 ? 5.128 -6.853 -4.802 1.00 92.88 85 ALA A N 1
ATOM 651 C CA . ALA A 1 85 ? 5.196 -8.301 -4.934 1.00 92.88 85 ALA A CA 1
ATOM 652 C C . ALA A 1 85 ? 4.462 -8.810 -6.183 1.00 92.88 85 ALA A C 1
ATOM 654 O O . ALA A 1 85 ? 5.041 -9.565 -6.957 1.00 92.88 85 ALA A O 1
ATOM 655 N N . GLY A 1 86 ? 3.209 -8.403 -6.402 1.00 94.31 86 GLY A N 1
ATOM 656 C CA . GLY A 1 86 ? 2.401 -8.912 -7.513 1.00 94.31 86 GLY A CA 1
ATOM 657 C C . GLY A 1 86 ? 2.927 -8.465 -8.872 1.00 94.31 86 GLY A C 1
ATOM 658 O O . GLY A 1 86 ? 3.127 -9.299 -9.753 1.00 94.31 86 GLY A O 1
ATOM 659 N N . THR A 1 87 ? 3.239 -7.175 -9.015 1.00 93.69 87 THR A N 1
ATOM 660 C CA . THR A 1 87 ? 3.814 -6.636 -10.252 1.00 93.69 87 THR A CA 1
ATOM 661 C C . THR A 1 87 ? 5.182 -7.257 -10.541 1.00 93.69 87 THR A C 1
ATOM 663 O O . THR A 1 87 ? 5.419 -7.714 -11.656 1.00 93.69 87 THR A O 1
ATOM 666 N N . SER A 1 88 ? 6.073 -7.350 -9.543 1.00 90.94 88 SER A N 1
ATOM 667 C CA . SER A 1 88 ? 7.420 -7.907 -9.759 1.00 90.94 88 SER A CA 1
ATOM 668 C C . SER A 1 88 ? 7.402 -9.391 -10.115 1.00 90.94 88 SER A C 1
ATOM 670 O O . SER A 1 88 ? 8.261 -9.828 -10.874 1.00 90.94 88 SER A O 1
ATOM 672 N N . LEU A 1 89 ? 6.451 -1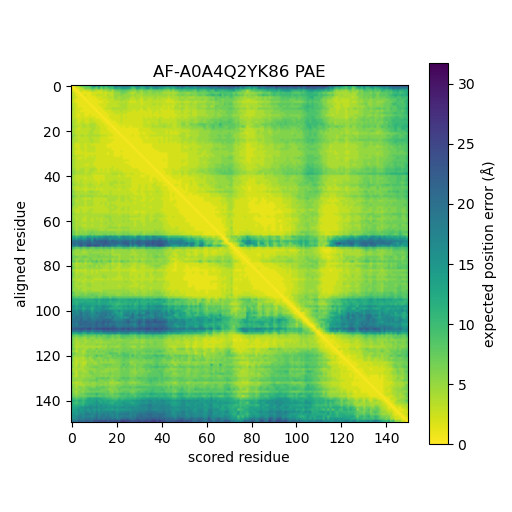0.170 -9.583 1.00 92.69 89 LEU A N 1
ATOM 673 C CA . LEU A 1 89 ? 6.297 -11.582 -9.946 1.00 92.69 89 LEU A CA 1
ATOM 674 C C . LEU A 1 89 ? 6.011 -11.740 -11.441 1.00 92.69 89 LEU A C 1
ATOM 676 O O . LEU A 1 89 ? 6.709 -12.501 -12.104 1.00 92.69 89 LEU A O 1
ATOM 680 N N . LEU A 1 90 ? 5.056 -10.974 -11.977 1.00 93.88 90 LEU A N 1
ATOM 681 C CA . LEU A 1 90 ? 4.741 -11.007 -13.405 1.00 93.88 90 LEU A CA 1
ATOM 682 C C . LEU A 1 90 ? 5.931 -10.534 -14.245 1.00 93.88 90 LEU A C 1
ATOM 684 O O . LEU A 1 90 ? 6.330 -11.207 -15.191 1.00 93.88 90 LEU A O 1
ATOM 688 N N . LEU A 1 91 ? 6.548 -9.404 -13.890 1.00 90.88 91 LEU A N 1
ATOM 689 C CA . LEU A 1 91 ? 7.677 -8.884 -14.664 1.00 90.88 91 LEU A CA 1
ATOM 690 C C . LEU A 1 91 ? 8.842 -9.884 -14.716 1.00 90.88 91 LEU A C 1
ATOM 692 O O . LEU A 1 91 ? 9.407 -10.103 -15.784 1.00 90.88 91 LEU A O 1
ATOM 696 N N . LYS A 1 92 ? 9.161 -10.546 -13.596 1.00 88.75 92 LYS A N 1
ATOM 697 C CA . LYS A 1 92 ? 10.202 -11.587 -13.542 1.00 88.75 92 LYS A CA 1
ATOM 698 C C . LYS A 1 92 ? 9.839 -12.853 -14.311 1.00 88.75 92 LYS A C 1
ATOM 700 O O . LYS A 1 92 ? 10.731 -13.499 -14.849 1.00 88.75 92 LYS A O 1
ATOM 705 N N . GLU A 1 93 ? 8.560 -13.212 -14.370 1.00 91.69 93 GLU A N 1
ATOM 706 C CA . GLU A 1 93 ? 8.088 -14.321 -15.203 1.00 91.69 93 GLU A CA 1
ATOM 707 C C . GLU A 1 93 ? 8.275 -14.016 -16.695 1.00 91.69 93 GLU A C 1
ATOM 709 O O . GLU A 1 93 ? 8.679 -14.884 -17.464 1.00 91.69 93 GLU A O 1
ATOM 714 N N . ARG A 1 94 ? 8.028 -12.766 -17.105 1.00 90.25 94 ARG A N 1
ATOM 715 C CA . ARG A 1 94 ? 8.225 -12.315 -18.490 1.00 90.25 94 ARG A CA 1
ATOM 716 C C . ARG A 1 94 ? 9.691 -12.083 -18.846 1.00 90.25 94 ARG A C 1
ATOM 718 O O . ARG A 1 94 ? 10.068 -12.260 -20.002 1.00 90.25 94 ARG A O 1
ATOM 725 N N . ASN A 1 95 ? 10.511 -11.697 -17.870 1.00 87.06 95 ASN A N 1
ATOM 726 C CA . ASN A 1 95 ? 11.944 -11.509 -18.032 1.00 87.06 95 ASN A CA 1
ATOM 727 C C . ASN A 1 95 ? 12.720 -12.006 -16.801 1.00 87.06 95 ASN A C 1
ATOM 729 O O . ASN A 1 95 ? 12.913 -11.284 -15.819 1.00 87.06 95 ASN A O 1
ATOM 733 N N . SER A 1 96 ? 13.248 -13.227 -16.894 1.00 82.25 96 SER A N 1
ATOM 734 C CA . SER A 1 96 ? 14.019 -13.864 -15.823 1.00 82.25 96 SER A CA 1
ATOM 735 C C . SER A 1 96 ? 15.374 -13.202 -15.551 1.00 82.25 96 SER A C 1
ATOM 737 O O . SER A 1 96 ? 16.016 -13.532 -14.557 1.00 82.25 96 SER A O 1
ATOM 739 N N . SER A 1 97 ? 15.831 -12.274 -16.404 1.00 78.50 97 SER A N 1
ATOM 740 C CA . SER A 1 97 ? 17.059 -11.509 -16.163 1.00 78.50 97 SER A CA 1
ATOM 741 C C . SER A 1 97 ? 16.855 -10.321 -15.215 1.00 78.50 97 SER A C 1
ATOM 743 O O . SER A 1 97 ? 17.823 -9.622 -14.914 1.00 78.50 97 SER A O 1
ATOM 745 N N . LEU A 1 98 ? 15.621 -10.041 -14.774 1.00 78.12 98 LEU A N 1
ATOM 746 C CA . LEU A 1 98 ? 15.335 -8.957 -13.835 1.00 78.12 98 LEU A CA 1
ATOM 747 C C . LEU A 1 98 ? 15.839 -9.296 -12.427 1.00 78.12 98 LEU A C 1
ATOM 749 O O . LEU A 1 98 ? 15.330 -10.194 -11.750 1.00 78.12 98 LEU A O 1
ATOM 753 N N . ALA A 1 99 ? 16.813 -8.519 -11.959 1.00 72.56 99 ALA A N 1
ATOM 754 C CA . ALA A 1 99 ? 17.305 -8.581 -10.591 1.00 72.56 99 ALA A CA 1
ATOM 755 C C . ALA A 1 99 ? 16.392 -7.793 -9.635 1.00 72.56 99 ALA A C 1
ATOM 757 O O . ALA A 1 99 ? 15.786 -6.791 -10.009 1.00 72.56 99 ALA A O 1
ATOM 758 N N . THR A 1 100 ? 16.312 -8.233 -8.378 1.00 77.88 100 THR A N 1
ATOM 759 C CA . THR A 1 100 ? 15.801 -7.384 -7.294 1.00 77.88 100 THR A CA 1
ATOM 760 C C . THR A 1 100 ? 16.974 -6.671 -6.660 1.00 77.88 100 THR A C 1
ATOM 762 O O . THR A 1 100 ? 17.903 -7.323 -6.192 1.00 77.88 100 THR A O 1
ATOM 765 N N . ASP A 1 101 ? 16.895 -5.350 -6.625 1.00 73.38 101 ASP A N 1
ATOM 766 C CA . ASP A 1 101 ? 17.944 -4.504 -6.088 1.00 73.38 101 ASP A CA 1
ATOM 767 C C . ASP A 1 101 ? 17.347 -3.515 -5.078 1.00 73.38 101 ASP A C 1
ATOM 769 O O . ASP A 1 101 ? 16.748 -2.514 -5.472 1.00 73.38 101 ASP A O 1
ATOM 773 N N . PRO A 1 102 ? 17.457 -3.801 -3.771 1.00 69.31 102 PRO A N 1
ATOM 774 C CA . PRO A 1 102 ? 16.899 -2.940 -2.736 1.00 69.31 102 PRO A CA 1
ATOM 775 C C . PRO A 1 102 ? 17.657 -1.612 -2.581 1.00 69.31 102 PRO A C 1
ATOM 777 O O . PRO A 1 102 ? 17.146 -0.717 -1.911 1.00 69.31 102 PRO A O 1
ATOM 780 N N . TYR A 1 103 ? 18.847 -1.475 -3.181 1.00 71.62 103 TYR A N 1
ATOM 781 C CA . TYR A 1 103 ? 19.711 -0.298 -3.043 1.00 71.62 103 TYR A CA 1
ATOM 782 C C . TYR A 1 103 ? 19.945 0.458 -4.360 1.00 71.62 103 TYR A C 1
ATOM 784 O O . TYR A 1 103 ? 20.561 1.519 -4.347 1.00 71.62 103 TYR A O 1
ATOM 792 N N . GLY A 1 104 ? 19.466 -0.062 -5.493 1.00 63.69 104 GLY A N 1
ATOM 793 C CA . GLY A 1 104 ? 19.640 0.547 -6.818 1.00 63.69 104 GLY A CA 1
ATOM 794 C C . GLY A 1 104 ? 21.074 0.492 -7.375 1.00 63.69 104 GLY A C 1
ATOM 795 O O . GLY A 1 104 ? 21.361 1.146 -8.376 1.00 63.69 104 GLY A O 1
ATOM 796 N N . ALA A 1 105 ? 21.976 -0.276 -6.755 1.00 63.28 105 ALA A N 1
ATOM 797 C CA . ALA A 1 105 ? 23.392 -0.376 -7.115 1.00 63.28 105 ALA A CA 1
ATOM 798 C C . ALA A 1 105 ? 23.678 -1.133 -8.432 1.00 63.28 105 ALA A C 1
ATOM 800 O O . ALA A 1 105 ? 24.731 -0.946 -9.038 1.00 63.28 105 ALA A O 1
ATOM 801 N N . ALA A 1 106 ? 22.766 -1.991 -8.883 1.00 63.34 106 ALA A N 1
ATOM 802 C CA . ALA A 1 106 ? 22.879 -2.824 -10.079 1.00 63.34 106 ALA A CA 1
ATOM 803 C C . ALA A 1 106 ? 22.097 -2.262 -11.282 1.00 63.34 106 ALA A C 1
ATOM 805 O O . ALA A 1 106 ? 21.955 -2.945 -12.303 1.00 63.34 106 ALA A O 1
ATOM 806 N N . MET A 1 107 ? 21.579 -1.030 -11.186 1.00 63.75 107 MET A N 1
ATOM 807 C CA . MET A 1 107 ? 20.881 -0.383 -12.296 1.00 63.75 107 MET A CA 1
ATOM 808 C C . MET A 1 107 ? 21.834 -0.148 -13.474 1.00 63.75 107 MET A C 1
ATOM 810 O O . MET A 1 107 ? 22.887 0.474 -13.347 1.00 63.75 107 MET A O 1
ATOM 814 N N . ARG A 1 108 ? 21.449 -0.641 -14.657 1.00 64.38 108 ARG A N 1
ATOM 815 C CA . ARG A 1 108 ? 22.184 -0.384 -15.902 1.00 64.38 108 ARG A CA 1
ATOM 816 C C . ARG A 1 108 ? 21.969 1.060 -16.349 1.00 64.38 108 ARG A C 1
ATOM 818 O O . ARG A 1 108 ? 20.877 1.600 -16.178 1.00 64.38 108 ARG A O 1
ATOM 825 N N . SER A 1 109 ? 22.977 1.631 -17.008 1.00 62.84 109 SER A N 1
ATOM 826 C CA . SER A 1 109 ? 23.026 3.035 -17.448 1.00 62.84 109 SER A CA 1
ATOM 827 C C . SER A 1 109 ? 21.917 3.476 -18.418 1.00 62.84 109 SER A C 1
ATOM 829 O O . SER A 1 109 ? 21.769 4.671 -18.646 1.00 62.84 109 SER A O 1
ATOM 831 N N . TRP A 1 110 ? 21.122 2.553 -18.971 1.00 65.31 110 TRP A N 1
ATOM 832 C CA . TRP A 1 110 ? 20.038 2.837 -19.925 1.00 65.31 110 TRP A CA 1
ATOM 833 C C . TRP A 1 110 ? 18.717 2.123 -19.577 1.00 65.31 110 TRP A C 1
ATOM 835 O O . TRP A 1 110 ? 18.041 1.587 -20.446 1.00 65.31 110 TRP A O 1
ATOM 845 N N . SER A 1 111 ? 18.330 2.100 -18.299 1.00 71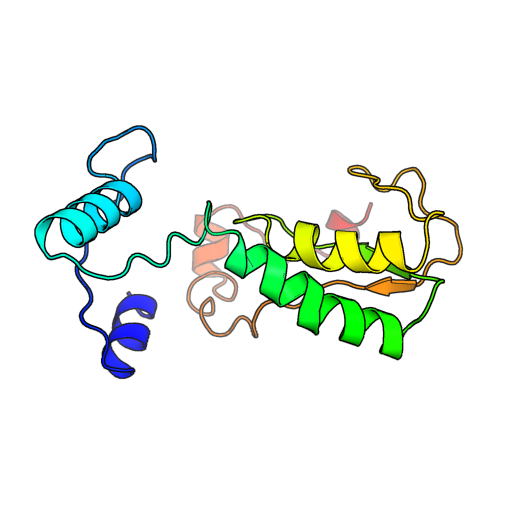.81 111 SER A N 1
ATOM 846 C CA . SER A 1 111 ? 17.068 1.467 -17.871 1.00 71.81 111 SER A CA 1
ATOM 847 C C . SER A 1 111 ? 15.883 2.439 -17.937 1.00 71.81 111 SER A C 1
ATOM 849 O O . SER A 1 111 ? 15.990 3.579 -17.487 1.00 71.81 111 SER A O 1
ATOM 851 N N . THR A 1 112 ? 14.719 1.986 -18.413 1.00 80.88 112 THR A N 1
ATOM 852 C CA . THR A 1 112 ? 13.461 2.736 -18.250 1.00 80.88 112 THR A CA 1
ATOM 853 C C . THR A 1 112 ? 12.885 2.454 -16.865 1.00 80.88 112 THR A C 1
ATOM 855 O O . THR A 1 112 ? 12.494 1.327 -16.576 1.00 80.88 112 THR A O 1
ATOM 858 N N . ILE A 1 113 ? 12.818 3.452 -15.986 1.00 84.56 113 ILE A N 1
ATOM 859 C CA . ILE A 1 113 ? 12.259 3.264 -14.640 1.00 84.56 113 ILE A CA 1
ATOM 860 C C . ILE A 1 113 ? 10.759 3.542 -14.665 1.00 84.56 113 ILE A C 1
ATOM 862 O O . ILE A 1 113 ? 10.327 4.611 -15.092 1.00 84.56 113 ILE A O 1
ATOM 866 N N . VAL A 1 114 ? 9.974 2.601 -14.147 1.00 88.44 114 VAL A N 1
ATOM 867 C CA . VAL A 1 114 ? 8.546 2.785 -13.890 1.00 88.44 114 VAL A CA 1
ATOM 868 C C . VAL A 1 114 ? 8.273 2.762 -12.399 1.00 88.44 114 VAL A C 1
ATOM 870 O O . VAL A 1 114 ? 8.781 1.922 -11.658 1.00 88.44 114 VAL A O 1
ATOM 873 N N . THR A 1 115 ? 7.451 3.714 -11.973 1.00 91.00 115 THR A N 1
ATOM 874 C CA . THR A 1 115 ? 6.992 3.863 -10.595 1.00 91.00 115 THR A CA 1
ATOM 875 C C . THR A 1 115 ? 5.499 4.153 -10.555 1.00 91.00 115 THR A C 1
ATOM 877 O O . THR A 1 115 ? 4.878 4.437 -11.579 1.00 91.00 115 THR A O 1
ATOM 880 N N . ILE A 1 116 ? 4.912 4.066 -9.365 1.00 90.31 116 ILE A N 1
ATOM 881 C CA . ILE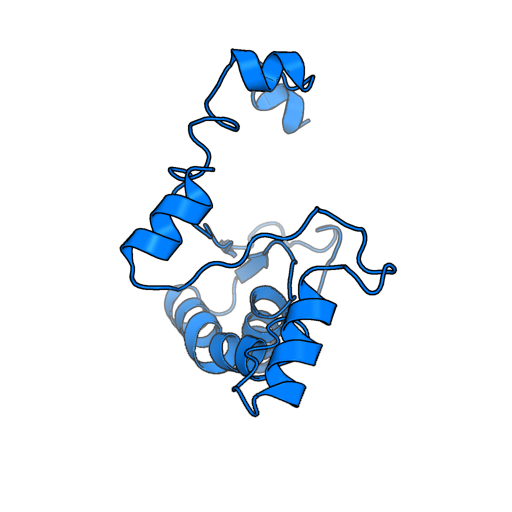 A 1 116 ? 3.479 4.245 -9.149 1.00 90.31 116 ILE A CA 1
ATOM 882 C C . ILE A 1 116 ? 3.220 5.574 -8.445 1.00 90.31 116 ILE A C 1
ATOM 884 O O . ILE A 1 116 ? 3.633 5.789 -7.305 1.00 90.31 116 ILE A O 1
ATOM 888 N N . LEU A 1 117 ? 2.443 6.438 -9.098 1.00 91.56 117 LEU A N 1
ATOM 889 C CA . LEU A 1 117 ? 1.828 7.601 -8.464 1.00 91.56 117 LEU A CA 1
ATOM 890 C C . LEU A 1 117 ? 0.513 7.160 -7.808 1.00 91.56 117 LEU A C 1
ATOM 892 O O . LEU A 1 117 ? -0.539 7.119 -8.439 1.00 91.56 117 LEU A O 1
ATOM 896 N N . CYS A 1 118 ? 0.583 6.765 -6.534 1.00 89.06 118 CYS 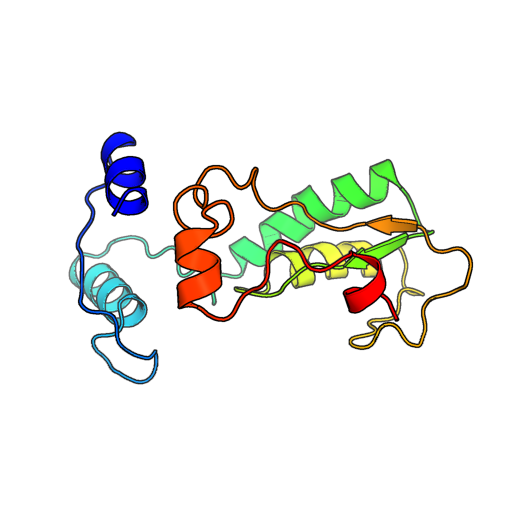A N 1
ATOM 897 C CA . CYS A 1 118 ? -0.499 6.039 -5.855 1.00 89.06 118 CYS A CA 1
ATOM 898 C C . CYS A 1 118 ? -1.795 6.844 -5.653 1.00 89.06 118 CYS A C 1
ATOM 900 O O . CYS A 1 118 ? -2.842 6.256 -5.383 1.00 89.06 118 CYS A O 1
ATOM 902 N N . ASN A 1 119 ? -1.729 8.175 -5.692 1.00 90.00 119 ASN A N 1
ATOM 903 C CA . ASN A 1 119 ? -2.880 9.073 -5.634 1.00 90.00 119 ASN A CA 1
ATOM 904 C C . ASN A 1 119 ? -2.481 10.495 -6.069 1.00 90.00 119 ASN A C 1
ATOM 906 O O . ASN A 1 119 ? -1.308 10.790 -6.274 1.00 90.00 119 ASN A O 1
ATOM 910 N N . SER A 1 120 ? -3.468 11.385 -6.172 1.00 87.75 120 SER A N 1
ATOM 911 C CA . SER A 1 120 ? -3.296 12.765 -6.637 1.00 87.75 120 SER A CA 1
ATOM 912 C C . SER A 1 120 ? -2.842 13.765 -5.563 1.00 87.75 120 SER A C 1
ATOM 914 O O . SER A 1 120 ? -2.844 14.961 -5.826 1.00 87.75 120 SER A O 1
ATOM 916 N N . GLY A 1 121 ? -2.550 13.341 -4.331 1.00 85.56 121 GLY A N 1
ATOM 917 C CA . GLY A 1 121 ? -2.085 14.238 -3.265 1.00 85.56 121 GLY A CA 1
ATOM 918 C C . GLY A 1 121 ? -3.159 15.099 -2.576 1.00 85.56 121 GLY A C 1
ATOM 919 O O . GLY A 1 121 ? -2.946 15.547 -1.452 1.00 85.56 121 GLY A O 1
ATOM 920 N N . HIS A 1 122 ? -4.346 15.269 -3.171 1.00 86.25 122 HIS A N 1
ATOM 921 C CA . HIS A 1 122 ? -5.413 16.161 -2.672 1.00 86.25 122 HIS A CA 1
ATOM 922 C C . HIS A 1 122 ? -5.841 15.886 -1.221 1.00 86.25 122 HIS A C 1
ATOM 924 O O . HIS A 1 122 ? -6.213 16.798 -0.486 1.00 86.25 122 HIS A O 1
ATOM 930 N N . LYS A 1 123 ? -5.748 14.629 -0.777 1.00 84.25 123 LYS A N 1
ATOM 931 C CA . LYS A 1 123 ? -6.071 14.231 0.603 1.00 84.25 123 LYS A CA 1
ATOM 932 C C . LYS A 1 123 ? -5.093 14.799 1.639 1.00 84.25 123 LYS A C 1
ATOM 934 O O . LYS A 1 123 ? -5.412 14.812 2.821 1.00 84.25 123 LYS A O 1
ATOM 939 N N . TYR A 1 124 ? -3.928 15.280 1.211 1.00 88.12 124 TYR A N 1
ATOM 940 C CA . TYR A 1 124 ? -2.853 15.756 2.081 1.00 88.12 124 TYR A CA 1
ATOM 941 C C . TYR A 1 124 ? -2.669 17.275 2.040 1.00 88.12 124 TYR A C 1
ATOM 943 O O . TYR A 1 124 ? -1.694 17.773 2.598 1.00 88.12 124 TYR A O 1
ATOM 951 N N . LEU A 1 125 ? -3.592 18.025 1.424 1.00 87.81 125 LEU A N 1
ATOM 952 C CA . LEU A 1 125 ? -3.492 19.486 1.299 1.00 87.81 125 LEU A CA 1
ATOM 953 C C . LEU A 1 125 ? -3.291 20.193 2.647 1.00 87.81 125 LEU A C 1
ATOM 955 O O . LEU A 1 125 ? -2.494 21.119 2.746 1.00 87.81 125 LEU A O 1
ATOM 959 N N . SER A 1 126 ? -3.953 19.713 3.702 1.00 88.25 126 SER A N 1
ATOM 960 C CA . SER A 1 126 ? -3.847 20.278 5.052 1.00 88.25 126 SER A CA 1
ATOM 961 C C . SER A 1 126 ? -2.500 20.026 5.741 1.00 88.25 126 SER A C 1
ATOM 963 O O . SER A 1 126 ? -2.232 20.659 6.762 1.00 88.25 126 SER A O 1
ATOM 965 N N . LYS A 1 127 ? -1.667 19.126 5.198 1.00 89.12 127 LYS A N 1
ATOM 966 C CA . LYS A 1 127 ? -0.356 18.739 5.742 1.00 89.12 127 LYS A CA 1
ATOM 967 C C . LYS A 1 127 ? 0.758 18.959 4.721 1.00 89.12 127 LYS A C 1
ATOM 969 O O . LYS A 1 127 ? 1.447 19.966 4.781 1.00 89.12 127 LYS A O 1
ATOM 974 N N . LEU A 1 128 ? 0.896 18.060 3.745 1.00 87.50 128 LEU A N 1
ATOM 975 C CA . LEU A 1 128 ? 2.012 18.031 2.792 1.00 87.50 128 LEU A CA 1
ATOM 976 C C . LEU A 1 128 ? 2.118 19.303 1.931 1.00 87.50 128 LEU A C 1
ATOM 978 O O . LEU A 1 128 ? 3.206 19.638 1.481 1.00 87.50 128 LEU A O 1
ATOM 982 N N . HIS A 1 129 ? 1.014 20.030 1.737 1.00 86.88 129 HIS A N 1
ATOM 983 C CA . HIS A 1 129 ? 0.994 21.310 1.015 1.00 86.88 129 HIS A CA 1
ATOM 984 C C . HIS A 1 129 ? 0.806 22.531 1.932 1.00 86.88 129 HIS A C 1
ATOM 986 O O . HIS A 1 129 ? 0.638 23.651 1.452 1.00 86.88 129 HIS A O 1
ATOM 992 N N . ASN A 1 130 ? 0.846 22.340 3.251 1.00 91.25 130 ASN A N 1
ATOM 993 C CA . ASN A 1 130 ? 0.672 23.394 4.238 1.00 91.25 130 ASN A CA 1
ATOM 994 C C . ASN A 1 130 ? 2.028 23.790 4.834 1.00 91.25 130 ASN A C 1
ATOM 996 O O . ASN A 1 130 ? 2.591 23.072 5.657 1.00 91.25 130 ASN A O 1
ATOM 1000 N N . LYS A 1 131 ? 2.536 24.969 4.455 1.00 91.69 131 LYS A N 1
ATOM 1001 C CA . LYS A 1 131 ? 3.847 25.468 4.905 1.00 91.69 131 LYS A CA 1
ATOM 1002 C C . LYS A 1 131 ? 3.973 25.585 6.426 1.00 91.69 131 LYS A C 1
ATOM 1004 O O . LYS A 1 131 ? 5.043 25.293 6.947 1.00 91.69 131 LYS A O 1
ATOM 1009 N N . ALA A 1 132 ? 2.908 25.989 7.123 1.00 92.88 132 ALA A N 1
ATOM 1010 C CA . ALA A 1 132 ? 2.926 26.100 8.581 1.00 92.88 132 ALA A CA 1
ATOM 1011 C C . ALA A 1 132 ? 3.066 24.715 9.225 1.00 92.88 132 ALA A C 1
ATOM 1013 O O . ALA A 1 132 ? 3.964 24.498 10.031 1.00 92.88 132 ALA A O 1
ATOM 1014 N N . TRP A 1 133 ? 2.259 23.751 8.769 1.00 93.81 133 TRP A N 1
ATOM 1015 C CA . TRP A 1 133 ? 2.339 22.369 9.245 1.00 93.81 133 TRP A CA 1
ATOM 1016 C C . TRP A 1 133 ? 3.713 21.743 8.966 1.00 93.81 133 TRP A C 1
ATOM 1018 O O . TRP A 1 133 ? 4.275 21.076 9.830 1.00 93.81 133 TRP A O 1
ATOM 1028 N N . LEU A 1 134 ? 4.280 21.970 7.776 1.00 93.31 134 LEU A N 1
ATOM 1029 C CA . LEU A 1 134 ? 5.622 21.492 7.434 1.00 93.31 134 LEU A CA 1
ATOM 1030 C C . LEU A 1 134 ? 6.679 22.072 8.385 1.00 93.31 134 LEU A C 1
ATOM 1032 O O . LEU A 1 134 ? 7.460 21.306 8.945 1.00 93.31 134 LEU A O 1
ATOM 1036 N N . ALA A 1 135 ? 6.655 23.386 8.633 1.00 91.56 135 ALA A N 1
ATOM 1037 C CA . ALA A 1 135 ? 7.592 24.047 9.542 1.00 91.56 135 ALA A CA 1
ATOM 1038 C C . ALA A 1 135 ? 7.482 23.521 10.984 1.00 91.56 135 ALA A C 1
ATOM 1040 O O . ALA A 1 135 ? 8.498 23.218 11.605 1.00 91.56 135 ALA A O 1
ATOM 1041 N N . GLU A 1 136 ? 6.260 23.335 11.490 1.00 94.94 136 GLU A N 1
ATOM 1042 C CA . GLU A 1 136 ? 5.998 22.742 12.810 1.00 94.94 136 GLU A CA 1
ATOM 1043 C C . GLU A 1 136 ? 6.532 21.306 12.941 1.00 94.94 136 GLU A C 1
ATOM 1045 O O . GLU A 1 136 ? 6.857 20.865 14.040 1.00 94.94 136 GLU A O 1
ATOM 1050 N N . ASN A 1 137 ? 6.648 20.580 11.825 1.00 93.44 137 ASN A N 1
ATOM 1051 C CA . ASN A 1 137 ? 7.155 19.207 11.775 1.00 93.44 137 ASN A CA 1
ATOM 1052 C C . ASN A 1 137 ? 8.615 19.126 11.290 1.00 93.44 137 ASN A C 1
ATOM 1054 O O . ASN A 1 137 ? 9.080 18.048 10.923 1.00 93.44 137 ASN A O 1
ATOM 1058 N N . GLY A 1 138 ? 9.347 20.247 11.274 1.00 92.19 138 GLY A N 1
ATOM 1059 C CA . GLY A 1 138 ? 10.765 20.283 10.897 1.00 92.19 138 GLY A CA 1
ATOM 1060 C C . GLY A 1 138 ? 11.037 20.017 9.412 1.00 92.19 138 GLY A C 1
ATOM 1061 O O . GLY A 1 138 ? 12.162 19.688 9.042 1.00 92.19 138 GLY A O 1
ATOM 1062 N N . LEU A 1 139 ? 10.026 20.148 8.551 1.00 90.75 139 LEU A N 1
ATOM 1063 C CA . LEU A 1 139 ? 10.134 19.956 7.108 1.00 90.75 139 LEU A CA 1
ATOM 1064 C C . LEU A 1 139 ? 10.265 21.310 6.406 1.00 90.75 139 LEU A C 1
ATOM 1066 O O . LEU A 1 139 ? 9.405 22.185 6.527 1.00 90.75 139 LEU A O 1
ATOM 1070 N N . ASN A 1 140 ? 11.331 21.482 5.625 1.00 87.12 140 ASN A N 1
ATOM 1071 C CA . ASN A 1 140 ? 11.580 22.721 4.897 1.00 87.12 140 ASN A CA 1
ATOM 1072 C C . ASN A 1 140 ? 11.106 22.613 3.438 1.00 87.12 140 ASN A C 1
ATOM 1074 O O . ASN A 1 140 ? 11.779 22.037 2.588 1.00 87.12 140 ASN A O 1
ATOM 1078 N N . SER A 1 141 ? 9.948 23.215 3.153 1.00 83.44 141 SER A N 1
ATOM 1079 C CA . SER A 1 141 ? 9.357 23.268 1.802 1.00 83.44 141 SER A CA 1
ATOM 1080 C C . SER A 1 141 ? 10.105 24.150 0.799 1.00 83.44 141 SER A C 1
ATO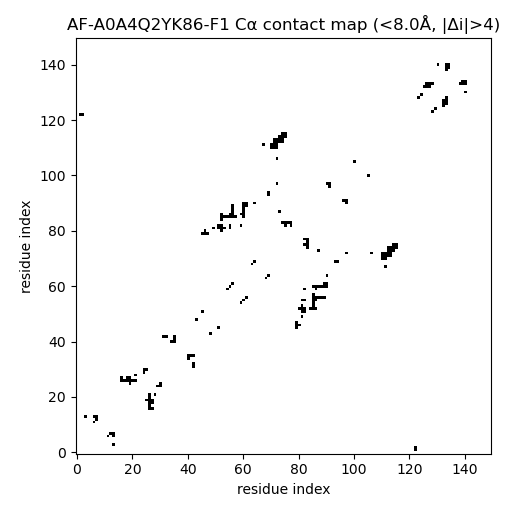M 1082 O O . SER A 1 141 ? 9.780 24.125 -0.384 1.00 83.44 141 SER A O 1
ATOM 1084 N N . SER A 1 142 ? 11.075 24.935 1.262 1.00 84.56 142 SER A N 1
ATOM 1085 C CA . SER A 1 142 ? 11.882 25.830 0.432 1.00 84.56 142 SER A CA 1
ATOM 1086 C C . SER A 1 142 ? 13.248 25.238 0.090 1.00 84.56 142 SER A C 1
ATOM 1088 O O . SER A 1 142 ? 14.064 25.933 -0.513 1.00 84.56 142 SER A O 1
ATOM 1090 N N . LEU A 1 143 ? 13.535 23.997 0.506 1.00 83.81 143 LEU A N 1
ATOM 1091 C CA . LEU A 1 143 ? 14.784 23.347 0.131 1.00 83.81 143 LEU A CA 1
ATOM 1092 C C . LEU A 1 143 ? 14.832 23.154 -1.393 1.00 83.81 143 LEU A C 1
ATOM 1094 O O . LEU A 1 143 ? 13.883 22.606 -1.960 1.00 83.81 143 LEU A O 1
ATOM 1098 N N . PRO A 1 144 ? 15.916 23.593 -2.055 1.00 81.94 144 PRO A N 1
ATOM 1099 C CA . PRO A 1 144 ? 16.117 23.331 -3.473 1.00 81.94 144 PRO A CA 1
ATOM 1100 C C . PRO A 1 144 ? 16.178 21.821 -3.718 1.00 81.94 144 PRO A C 1
ATOM 1102 O O . PRO A 1 144 ? 16.697 21.080 -2.881 1.00 81.94 144 PRO A O 1
ATOM 1105 N N . LEU A 1 145 ? 15.668 21.349 -4.856 1.00 74.75 145 LEU A N 1
ATOM 1106 C CA . LEU A 1 145 ? 15.686 19.923 -5.209 1.00 74.75 145 LEU A CA 1
ATOM 1107 C C . LEU A 1 145 ? 17.121 19.369 -5.211 1.00 74.75 145 LEU A C 1
ATOM 1109 O O . LEU A 1 145 ? 17.374 18.244 -4.788 1.00 74.75 145 LEU A O 1
ATOM 1113 N N . GLU A 1 146 ? 18.063 20.219 -5.601 1.00 83.06 146 GLU A N 1
ATOM 1114 C CA . GLU A 1 146 ? 19.503 20.000 -5.620 1.00 83.06 146 GLU A CA 1
ATOM 1115 C C . GLU A 1 146 ? 20.045 19.597 -4.239 1.00 83.06 146 GLU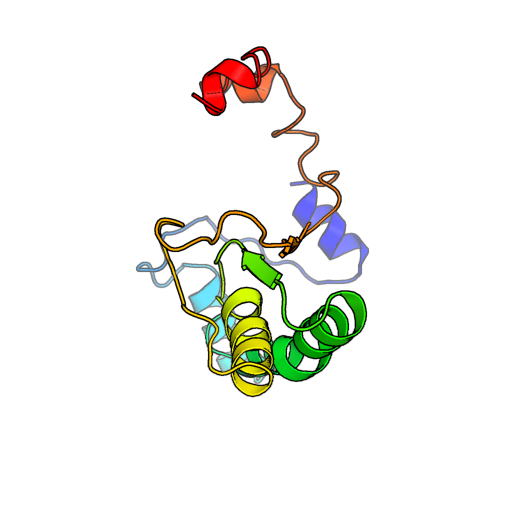 A C 1
ATOM 1117 O O . GLU A 1 146 ? 20.952 18.778 -4.145 1.00 83.06 146 GLU A O 1
ATOM 1122 N N . SER A 1 147 ? 19.442 20.094 -3.151 1.00 78.38 147 SER A N 1
ATOM 1123 C CA . SER A 1 147 ? 19.831 19.725 -1.778 1.00 78.38 147 SER A CA 1
ATOM 1124 C C . SER A 1 147 ? 19.467 18.287 -1.393 1.00 78.38 147 SER A C 1
ATOM 1126 O O . SER A 1 147 ? 19.991 17.767 -0.411 1.00 78.38 147 SER A O 1
ATOM 1128 N N . VAL A 1 148 ? 18.576 17.649 -2.155 1.00 70.25 148 VAL A N 1
ATOM 1129 C CA . VAL A 1 148 ? 18.120 16.269 -1.941 1.00 70.25 148 VAL A CA 1
ATOM 1130 C C . VAL A 1 148 ? 18.814 15.298 -2.896 1.00 70.25 148 VAL A C 1
ATOM 1132 O O . VAL A 1 148 ? 18.951 14.119 -2.576 1.00 70.25 148 VAL A O 1
ATOM 1135 N N . MET A 1 149 ? 19.237 15.778 -4.067 1.00 65.31 149 MET A N 1
ATOM 1136 C CA . MET A 1 149 ? 19.778 14.929 -5.129 1.00 65.31 149 MET A CA 1
ATOM 1137 C C . MET A 1 149 ? 21.282 14.652 -5.021 1.00 65.31 149 MET A C 1
ATOM 1139 O O . MET A 1 149 ? 21.699 13.628 -5.557 1.00 65.31 149 MET A O 1
ATOM 1143 N N . GLY A 1 150 ? 22.044 15.465 -4.275 1.00 53.62 150 GLY A N 1
ATOM 1144 C CA . GLY A 1 150 ? 23.495 15.292 -4.117 1.00 53.62 150 GLY A CA 1
ATOM 1145 C C . GLY A 1 150 ? 24.291 15.724 -5.341 1.00 53.62 150 GLY A C 1
ATOM 1146 O O . GLY A 1 150 ? 23.998 15.236 -6.453 1.00 53.62 150 GLY A O 1
#

Sequence (150 aa):
MPEVGSVRALGAEVWTVPAKPYSNPDNYNHIARRLAEEHGWFSTNQFDNTANRQARYQTTGPEIWEQIGAGSAFVASVSTGGTLAGTSLLLKERNSSLATDPYGAAMRSWSTIVTILCNSGHKYLSKLHNKAWLAENGLNSSLPLESVMG

pLDDT: mean 87.93, std 10.07, range [53.62, 97.94]

Solvent-accessible surface area (backbone atoms only — not comparable to full-atom values): 9401 Å² total; per-residue (Å²): 110,74,66,62,53,55,47,40,73,72,71,45,86,80,87,87,74,70,91,52,59,82,91,41,75,71,8,65,69,49,46,52,50,52,51,20,65,75,71,71,47,91,73,75,54,65,66,80,35,59,63,50,22,46,51,19,33,72,42,59,15,52,55,51,43,76,76,66,49,91,56,56,45,82,51,65,83,76,79,63,39,24,62,50,52,12,23,48,52,39,49,34,72,79,36,78,84,63,78,89,62,98,80,61,84,81,67,62,98,82,58,47,78,45,69,72,82,90,67,89,60,72,92,37,47,84,41,87,68,24,68,68,52,27,51,80,70,75,42,71,90,80,63,58,70,66,79,75,67,115